Protein AF-A0A1F4ZXJ5-F1 (afdb_monomer)

Secondary structure (DSSP, 8-state):
-TTTT----PPP-EE-TTT--EE-TTS--TTT-EETTEE-S------

pLDDT: mean 83.63, std 14.67, range [34.81, 95.62]

Radius of gyration: 15.64 Å; Cα contacts (8 Å, |Δi|>4): 50; chains: 1; bounding box: 28×25×42 Å

Structure (mmCIF, N/CA/C/O backbone):
data_AF-A0A1F4ZXJ5-F1
#
_entry.id   AF-A0A1F4ZXJ5-F1
#
loop_
_atom_site.group_PDB
_atom_site.id
_atom_site.type_symbol
_atom_site.label_atom_id
_atom_site.label_alt_id
_atom_site.label_comp_id
_atom_site.label_asym_id
_atom_site.label_entity_id
_atom_site.label_seq_id
_atom_site.pdbx_PDB_ins_code
_atom_site.Cartn_x
_atom_site.Cartn_y
_atom_site.Cartn_z
_atom_site.occupancy
_atom_site.B_iso_or_equiv
_atom_site.auth_seq_id
_atom_site.auth_comp_id
_atom_site.auth_asym_id
_atom_site.auth_atom_id
_atom_site.pdbx_PDB_model_num
ATOM 1 N N . MET A 1 1 ? 16.315 -14.164 -28.804 1.00 74.69 1 MET A N 1
ATOM 2 C CA . MET A 1 1 ? 15.428 -13.013 -28.506 1.00 74.69 1 MET A CA 1
ATOM 3 C C . MET A 1 1 ? 14.010 -13.388 -28.039 1.00 74.69 1 MET A C 1
ATOM 5 O O . MET A 1 1 ? 13.173 -12.510 -27.954 1.00 74.69 1 MET A O 1
ATOM 9 N N . ARG A 1 2 ? 13.707 -14.639 -27.652 1.00 91.81 2 ARG A N 1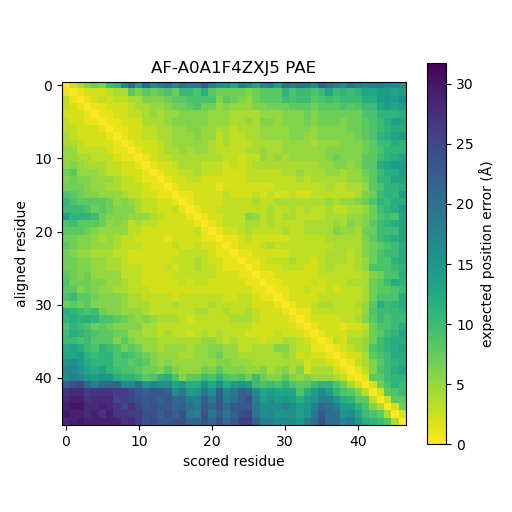
ATOM 10 C CA . ARG A 1 2 ? 12.325 -15.033 -27.297 1.00 91.81 2 ARG A CA 1
ATOM 11 C C . ARG A 1 2 ? 11.815 -14.507 -25.941 1.00 91.81 2 ARG A C 1
ATOM 13 O O . ARG A 1 2 ? 10.619 -14.335 -25.805 1.00 91.81 2 ARG A O 1
ATOM 20 N N . ARG A 1 3 ? 12.699 -14.276 -24.961 1.00 94.56 3 ARG A N 1
ATOM 21 C CA . ARG A 1 3 ? 12.339 -13.932 -23.565 1.00 94.56 3 ARG A CA 1
ATOM 22 C C . ARG A 1 3 ? 12.828 -12.554 -23.104 1.00 94.56 3 ARG A C 1
ATOM 24 O O . ARG A 1 3 ? 12.994 -12.315 -21.917 1.00 94.56 3 ARG A O 1
ATOM 31 N N . ALA A 1 4 ? 13.143 -11.657 -24.037 1.00 94.19 4 ALA A N 1
ATOM 32 C CA . ALA A 1 4 ? 13.728 -10.354 -23.701 1.00 94.19 4 ALA A CA 1
ATOM 33 C C . ALA A 1 4 ? 12.773 -9.435 -22.907 1.00 94.19 4 ALA A C 1
ATOM 35 O O . ALA A 1 4 ? 13.235 -8.491 -22.277 1.00 94.19 4 ALA A O 1
ATOM 36 N N . HIS A 1 5 ? 11.468 -9.726 -22.917 1.00 94.56 5 HIS A N 1
ATOM 37 C CA . HIS A 1 5 ? 10.429 -8.936 -22.253 1.00 94.56 5 HIS A CA 1
ATOM 38 C C . HIS A 1 5 ? 9.750 -9.668 -21.085 1.00 94.56 5 HIS A C 1
ATOM 40 O O . HIS A 1 5 ? 8.807 -9.140 -20.508 1.00 94.56 5 HIS A O 1
ATOM 46 N N . ASP A 1 6 ? 10.246 -10.844 -20.690 1.00 94.44 6 ASP A N 1
ATOM 47 C CA . ASP A 1 6 ? 9.633 -11.674 -19.638 1.00 94.44 6 ASP A CA 1
ATOM 48 C C . ASP A 1 6 ? 10.088 -11.253 -18.223 1.00 94.44 6 ASP A C 1
ATOM 50 O O . ASP A 1 6 ? 10.083 -12.052 -17.285 1.00 94.44 6 ASP A O 1
ATOM 54 N N . ALA A 1 7 ? 10.552 -10.012 -18.059 1.00 94.69 7 ALA A N 1
ATOM 55 C CA . ALA A 1 7 ? 11.051 -9.517 -16.785 1.00 94.69 7 ALA A CA 1
ATOM 56 C C . ALA A 1 7 ? 9.890 -9.202 -15.834 1.00 94.69 7 ALA A C 1
ATOM 58 O O . ALA A 1 7 ? 8.958 -8.476 -16.179 1.00 94.69 7 ALA A O 1
ATOM 59 N N . LEU A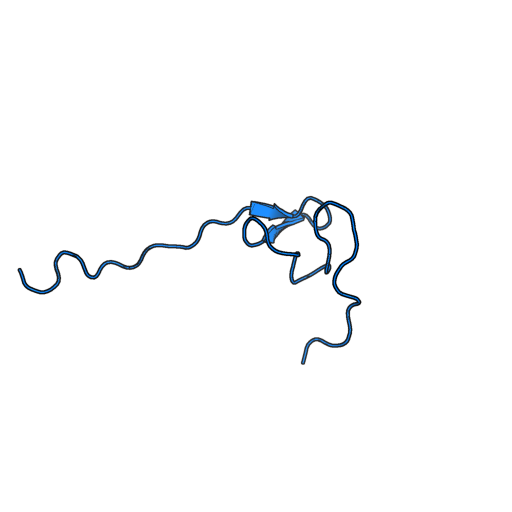 1 8 ? 9.974 -9.721 -14.610 1.00 95.62 8 LEU A N 1
ATOM 60 C CA . LEU A 1 8 ? 9.044 -9.380 -13.540 1.00 95.62 8 LEU A CA 1
ATOM 61 C C . LEU A 1 8 ? 9.392 -8.010 -12.950 1.00 95.62 8 LEU A C 1
ATOM 63 O O . LEU A 1 8 ? 10.564 -7.648 -12.837 1.00 95.62 8 LEU A O 1
ATOM 67 N N . THR A 1 9 ? 8.370 -7.271 -12.527 1.00 94.31 9 THR A N 1
ATOM 68 C CA . THR A 1 9 ? 8.519 -6.001 -11.812 1.00 94.31 9 THR A CA 1
ATOM 69 C C . THR A 1 9 ? 7.976 -6.119 -10.397 1.00 94.31 9 THR A C 1
ATOM 71 O O . THR A 1 9 ? 7.030 -6.861 -10.124 1.00 94.31 9 THR A O 1
ATOM 74 N N . LEU A 1 10 ? 8.603 -5.392 -9.475 1.00 93.50 10 LEU A N 1
ATOM 75 C CA . LEU A 1 10 ? 8.144 -5.341 -8.095 1.00 93.50 10 LEU A CA 1
ATOM 76 C C . LEU A 1 10 ? 6.882 -4.473 -7.988 1.00 93.50 10 LEU A C 1
ATOM 78 O O . LEU A 1 10 ? 6.787 -3.441 -8.661 1.00 93.50 10 LEU A O 1
ATOM 82 N N . PRO A 1 11 ? 5.924 -4.850 -7.127 1.00 91.06 11 PRO A N 1
ATOM 83 C CA . PRO A 1 11 ? 4.783 -4.001 -6.832 1.00 91.06 11 PRO A CA 1
ATOM 84 C C . PRO A 1 11 ? 5.223 -2.749 -6.066 1.00 91.06 11 PRO A C 1
ATOM 86 O O . PRO A 1 11 ? 6.205 -2.752 -5.324 1.00 91.06 11 PRO A O 1
ATOM 89 N N . ALA A 1 12 ? 4.463 -1.668 -6.229 1.00 92.75 12 ALA A N 1
ATOM 90 C CA . ALA A 1 12 ? 4.680 -0.446 -5.469 1.00 92.75 12 ALA A CA 1
ATOM 91 C C . ALA A 1 12 ? 4.201 -0.610 -4.019 1.00 92.75 12 ALA A C 1
ATOM 93 O O . ALA A 1 12 ? 3.131 -1.170 -3.772 1.00 92.75 12 ALA A O 1
ATOM 94 N N . PHE A 1 13 ? 4.950 -0.041 -3.075 1.00 92.12 13 PHE A N 1
ATOM 95 C CA . PHE A 1 13 ? 4.595 -0.000 -1.657 1.00 92.12 13 PHE A CA 1
ATOM 96 C C . PHE A 1 13 ? 4.444 1.445 -1.170 1.00 92.12 13 PHE A C 1
ATOM 98 O O . PHE A 1 13 ? 5.070 2.368 -1.683 1.00 92.12 13 PHE A O 1
ATOM 105 N N . SER A 1 14 ? 3.591 1.633 -0.168 1.00 90.31 14 SER A N 1
ATOM 106 C CA . SER A 1 14 ? 3.337 2.896 0.528 1.00 90.31 14 SER A CA 1
ATOM 107 C C . SER A 1 14 ? 3.376 2.657 2.032 1.00 90.31 14 SER A C 1
ATOM 109 O O . SER A 1 14 ? 3.006 1.581 2.485 1.00 90.31 14 SER A O 1
ATOM 111 N N . VAL A 1 15 ? 3.791 3.638 2.822 1.00 90.50 15 VAL A N 1
ATOM 112 C CA . VAL A 1 15 ? 3.805 3.494 4.284 1.00 90.50 15 VAL A CA 1
ATOM 113 C C . VAL A 1 15 ? 2.392 3.693 4.840 1.00 90.50 15 VAL A C 1
ATOM 115 O O . VAL A 1 15 ? 1.672 4.607 4.428 1.00 90.50 15 VAL A O 1
ATOM 118 N N . CYS A 1 16 ? 1.964 2.825 5.758 1.00 89.31 16 CYS A N 1
ATOM 119 C CA . CYS A 1 16 ? 0.716 3.004 6.487 1.00 89.31 16 CYS A CA 1
ATOM 120 C C . CYS A 1 16 ? 0.833 4.187 7.452 1.00 89.31 16 CYS A C 1
ATOM 122 O O . CYS A 1 16 ? 1.731 4.229 8.284 1.00 89.31 16 CYS A O 1
ATOM 124 N N . SER A 1 17 ? -0.112 5.124 7.394 1.00 86.25 17 SER A N 1
ATOM 125 C CA . SER A 1 17 ? -0.128 6.298 8.274 1.00 86.25 17 SER A CA 1
ATOM 126 C C . SER A 1 17 ? -0.533 5.996 9.722 1.00 86.25 17 SER A C 1
ATOM 128 O O . SER A 1 17 ? -0.479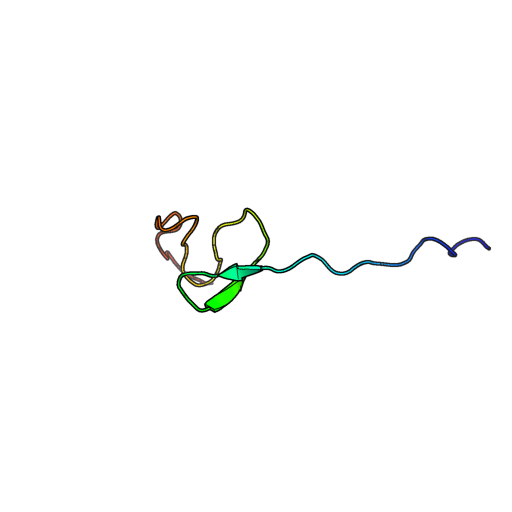 6.897 10.548 1.00 86.25 17 SER A O 1
ATOM 130 N N . ASN A 1 18 ? -1.007 4.781 10.017 1.00 87.25 18 ASN A N 1
ATOM 131 C CA . ASN A 1 18 ? -1.472 4.390 11.350 1.00 87.25 18 ASN A CA 1
ATOM 132 C C . ASN A 1 18 ? -0.409 3.559 12.095 1.00 87.25 18 ASN A C 1
ATOM 134 O O . ASN A 1 18 ? 0.033 3.961 13.162 1.00 87.25 18 ASN A O 1
ATOM 138 N N . CYS A 1 19 ? 0.065 2.461 11.497 1.00 88.06 19 CYS A N 1
ATOM 139 C CA . CYS A 1 19 ? 1.038 1.549 12.117 1.00 88.06 19 CYS A CA 1
ATOM 140 C C . CYS A 1 19 ? 2.473 1.673 11.569 1.00 88.06 19 CYS A C 1
ATOM 142 O O . CYS A 1 19 ? 3.384 1.046 12.096 1.00 88.06 19 CYS A O 1
ATOM 144 N N . GLY A 1 20 ? 2.701 2.451 10.504 1.00 87.31 20 GLY A N 1
ATOM 145 C CA . GLY A 1 20 ? 4.036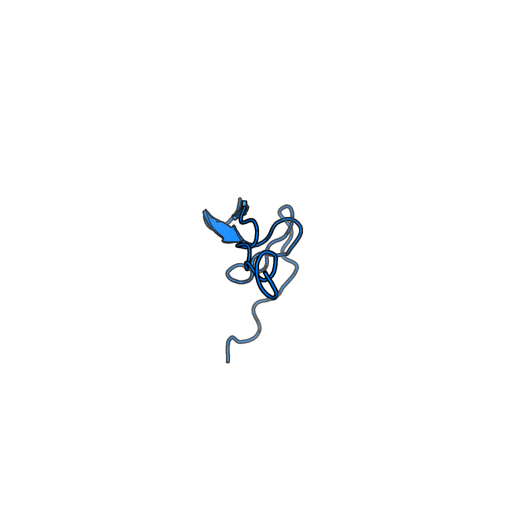 2.642 9.921 1.00 87.31 20 GLY A CA 1
ATOM 146 C C . GLY A 1 20 ? 4.547 1.493 9.045 1.00 87.31 20 GLY A C 1
ATOM 147 O O . GLY A 1 20 ? 5.636 1.607 8.484 1.00 87.31 20 GLY A O 1
ATOM 148 N N . THR A 1 21 ? 3.785 0.412 8.866 1.00 90.00 21 THR A N 1
ATOM 149 C CA . THR A 1 21 ? 4.218 -0.729 8.048 1.00 90.00 21 THR A CA 1
ATOM 150 C C . THR A 1 21 ? 3.943 -0.540 6.555 1.00 90.00 21 THR A C 1
ATOM 152 O O . THR A 1 21 ? 3.063 0.242 6.162 1.00 90.00 21 THR A O 1
AT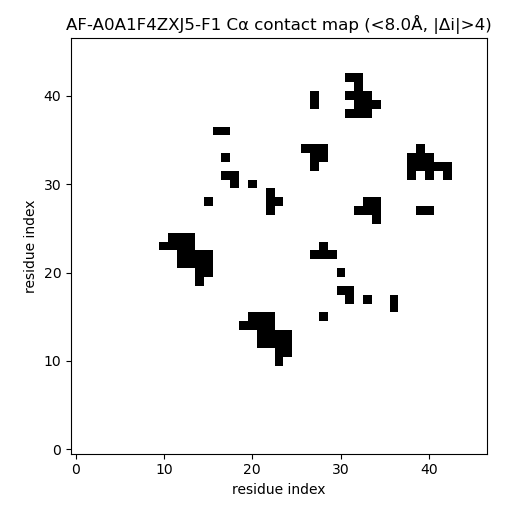OM 155 N N . PRO A 1 22 ? 4.731 -1.190 5.676 1.00 91.44 22 PRO A N 1
ATOM 156 C CA . PRO A 1 22 ? 4.536 -1.092 4.240 1.00 91.44 22 PRO A CA 1
ATOM 157 C C . PRO A 1 22 ? 3.223 -1.764 3.840 1.00 91.44 22 PRO A C 1
ATOM 159 O O . PRO A 1 22 ? 2.965 -2.929 4.121 1.00 91.44 22 PRO A O 1
ATOM 162 N N . LYS A 1 23 ? 2.397 -1.022 3.116 1.00 89.94 23 LYS A N 1
ATOM 163 C CA . LYS A 1 23 ? 1.134 -1.483 2.556 1.00 89.94 23 LYS A CA 1
ATOM 164 C C . LYS A 1 23 ? 1.046 -1.148 1.078 1.00 8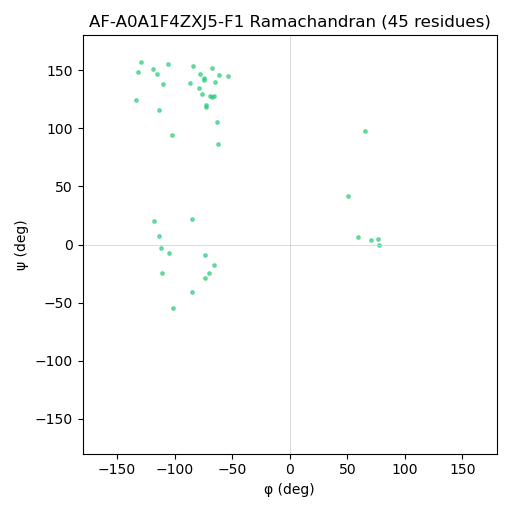9.94 23 LYS A C 1
ATOM 166 O O . LYS A 1 23 ? 1.643 -0.186 0.589 1.00 89.94 23 LYS A O 1
ATOM 171 N N . LEU A 1 24 ? 0.214 -1.891 0.364 1.00 90.56 24 LEU A N 1
ATOM 172 C CA . LEU A 1 24 ? -0.086 -1.562 -1.022 1.00 90.56 24 LEU A CA 1
ATOM 173 C C . LEU A 1 24 ? -0.834 -0.213 -1.111 1.00 90.56 24 LEU A C 1
ATOM 175 O O . LEU A 1 24 ? -1.717 0.077 -0.285 1.00 90.56 24 LEU A O 1
ATOM 179 N N . PRO A 1 25 ? -0.507 0.629 -2.108 1.00 90.56 25 PRO A N 1
ATOM 180 C CA . PRO A 1 25 ? -1.268 1.835 -2.400 1.00 90.56 25 PRO A CA 1
ATOM 181 C C . PRO A 1 25 ? -2.751 1.517 -2.607 1.00 90.56 25 PRO A C 1
ATOM 183 O O . PRO A 1 25 ? -3.113 0.466 -3.131 1.00 90.56 25 PRO A O 1
ATOM 186 N N . HIS A 1 26 ? -3.621 2.430 -2.171 1.00 89.19 26 HIS A N 1
ATOM 187 C CA . HIS A 1 26 ? -5.084 2.325 -2.293 1.00 89.19 26 HIS A CA 1
ATOM 188 C C . HIS A 1 26 ? -5.757 1.110 -1.627 1.00 89.19 26 HIS A C 1
ATOM 190 O O . HIS A 1 26 ? -6.969 0.973 -1.754 1.00 89.19 26 HIS A O 1
ATOM 196 N N . ARG A 1 27 ? -5.029 0.287 -0.863 1.00 87.62 27 ARG A N 1
ATOM 197 C CA . ARG A 1 27 ? -5.596 -0.802 -0.05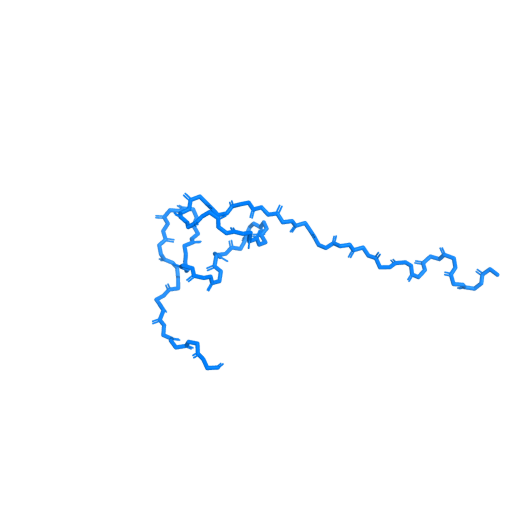4 1.00 87.62 27 ARG A CA 1
ATOM 198 C C . ARG A 1 27 ? -5.599 -0.459 1.436 1.00 87.62 27 ARG A C 1
ATOM 200 O O . ARG A 1 27 ? -4.804 0.382 1.890 1.00 87.62 27 ARG A O 1
ATOM 207 N N . ALA A 1 28 ? -6.507 -1.104 2.169 1.00 89.00 28 ALA A N 1
ATOM 208 C CA . ALA A 1 28 ? -6.464 -1.152 3.626 1.00 89.00 28 ALA A CA 1
ATOM 209 C C . ALA A 1 28 ? -5.168 -1.836 4.076 1.00 89.00 28 ALA A C 1
ATOM 211 O O . ALA A 1 28 ? -4.641 -2.703 3.375 1.00 89.00 28 ALA A O 1
ATOM 212 N N . CYS A 1 29 ? -4.616 -1.386 5.200 1.00 89.50 29 CYS A N 1
ATOM 213 C CA . CYS A 1 29 ? -3.456 -2.041 5.785 1.00 89.50 29 CYS A CA 1
ATOM 214 C C . CYS A 1 29 ? -3.860 -3.454 6.242 1.00 89.50 29 CYS A C 1
ATOM 216 O O . CYS A 1 29 ? -4.853 -3.562 6.958 1.00 89.50 29 CYS A O 1
ATOM 218 N N . PRO A 1 30 ? -3.132 -4.511 5.839 1.00 85.19 30 PRO A N 1
ATOM 219 C CA . PRO A 1 30 ? -3.444 -5.872 6.270 1.00 85.19 30 PRO A CA 1
ATOM 220 C C . PRO A 1 30 ? -3.135 -6.099 7.751 1.00 85.19 30 PRO A C 1
ATOM 222 O O . PRO A 1 30 ? -3.735 -6.973 8.352 1.00 85.19 30 PRO A O 1
ATOM 225 N N . GLU A 1 31 ? -2.221 -5.318 8.332 1.00 85.56 31 GLU A N 1
ATOM 226 C CA . GLU A 1 31 ? -1.826 -5.497 9.729 1.00 85.56 31 GLU A CA 1
ATOM 227 C C . GLU A 1 31 ? -2.741 -4.792 10.720 1.00 85.56 31 GLU A C 1
ATOM 229 O O . GLU A 1 31 ? -3.008 -5.359 11.760 1.00 85.56 31 GLU A O 1
ATOM 234 N N . CYS A 1 32 ? -3.187 -3.563 10.432 1.00 85.56 32 CYS A N 1
ATOM 235 C CA . CYS A 1 32 ? -4.024 -2.803 11.370 1.00 85.56 32 CYS A CA 1
ATOM 236 C C . CYS A 1 32 ? -5.463 -2.593 10.883 1.00 85.56 32 CYS A C 1
ATOM 238 O O . CYS A 1 32 ? -6.259 -1.934 11.542 1.00 85.56 32 CYS A O 1
ATOM 240 N N . GLY A 1 33 ? -5.805 -3.040 9.672 1.00 87.00 33 GLY A N 1
ATOM 241 C CA . GLY A 1 33 ? -7.162 -2.911 9.133 1.00 87.00 33 GLY A CA 1
ATOM 242 C C . GLY A 1 33 ? -7.597 -1.490 8.752 1.00 87.00 33 GLY A C 1
ATOM 243 O O . GLY A 1 33 ? -8.739 -1.284 8.329 1.00 87.00 33 GLY A O 1
ATOM 244 N N . TYR A 1 34 ? -6.712 -0.491 8.860 1.00 87.38 34 TYR A N 1
ATOM 245 C CA . TYR A 1 34 ? -7.046 0.906 8.572 1.00 87.38 34 TYR A CA 1
ATOM 246 C C . TYR A 1 34 ? -6.896 1.274 7.090 1.00 87.38 34 TYR A C 1
ATOM 248 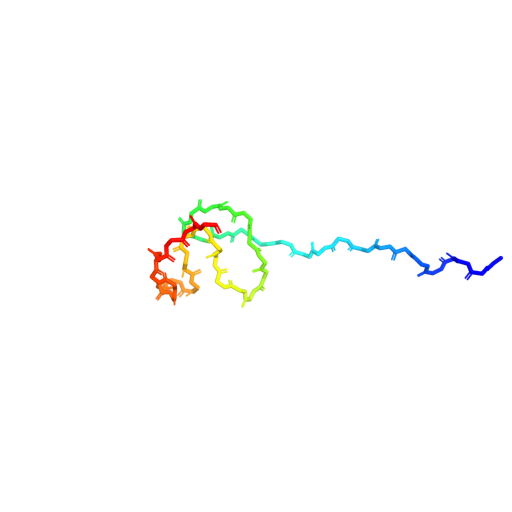O O . TYR A 1 34 ? 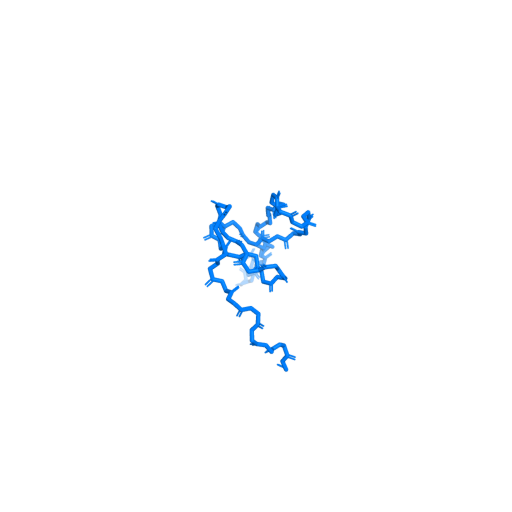-5.902 0.966 6.422 1.00 87.38 34 TYR A O 1
ATOM 256 N N . TYR A 1 35 ? -7.857 2.053 6.593 1.00 88.38 35 TYR A N 1
ATOM 257 C CA . TYR A 1 35 ? -7.790 2.764 5.318 1.00 88.38 35 TYR A CA 1
ATOM 258 C C . TYR A 1 35 ? -8.260 4.207 5.501 1.00 88.38 35 TYR A C 1
ATOM 260 O O . TYR A 1 35 ? -9.373 4.457 5.957 1.00 88.38 35 TYR A O 1
ATOM 268 N N . ARG A 1 36 ? -7.413 5.176 5.126 1.00 82.81 36 ARG A N 1
ATOM 269 C CA . ARG A 1 36 ? -7.722 6.618 5.217 1.00 82.81 36 ARG A CA 1
ATOM 270 C C . ARG A 1 36 ? -8.246 7.046 6.602 1.00 82.81 36 ARG A C 1
ATOM 272 O O . ARG A 1 36 ? -9.196 7.814 6.698 1.00 82.81 36 ARG A O 1
ATOM 279 N N . GLY A 1 37 ? -7.640 6.523 7.669 1.00 81.19 37 GLY A N 1
ATOM 280 C CA . GLY A 1 37 ? -7.998 6.869 9.050 1.00 81.19 37 GLY A CA 1
ATOM 281 C C . GLY A 1 37 ? -9.286 6.226 9.572 1.00 81.19 37 GLY A C 1
ATOM 282 O O . GLY A 1 37 ? -9.682 6.511 10.694 1.00 81.19 37 GLY A O 1
ATOM 283 N N . ARG A 1 38 ? -9.927 5.345 8.796 1.00 83.69 38 ARG A N 1
ATOM 284 C CA . ARG A 1 38 ? -11.075 4.547 9.239 1.00 83.69 38 ARG A CA 1
ATOM 285 C C . ARG A 1 38 ? -10.660 3.090 9.368 1.00 83.69 38 ARG A C 1
ATOM 287 O O . ARG A 1 38 ? -9.942 2.591 8.500 1.00 83.69 38 ARG A O 1
ATOM 294 N N . GLN A 1 39 ? -11.113 2.428 10.425 1.00 83.88 39 GLN A N 1
ATOM 295 C CA . GLN A 1 39 ? -11.000 0.982 10.548 1.00 83.88 39 GLN A CA 1
ATOM 296 C C . GLN A 1 39 ? -12.001 0.357 9.574 1.00 83.88 39 GLN A C 1
ATOM 298 O O . GLN A 1 39 ? -13.191 0.667 9.619 1.00 83.88 39 GLN A O 1
ATOM 303 N N . VAL A 1 40 ? -11.492 -0.410 8.613 1.00 83.06 40 VAL A N 1
ATOM 304 C CA . VAL A 1 40 ? -12.297 -1.059 7.564 1.00 83.06 40 VAL A CA 1
ATOM 305 C C . VAL A 1 40 ? -12.323 -2.570 7.762 1.00 83.06 40 VAL A C 1
ATOM 307 O O . VAL A 1 40 ? -13.265 -3.223 7.328 1.00 83.06 40 VAL A O 1
ATOM 310 N N . ILE A 1 41 ? -11.307 -3.107 8.434 1.00 80.19 41 ILE A N 1
ATOM 311 C CA . ILE A 1 41 ? -11.225 -4.505 8.829 1.00 80.19 41 ILE A CA 1
ATOM 312 C C . ILE A 1 41 ? -11.294 -4.518 10.357 1.00 80.19 41 ILE A C 1
ATOM 314 O O . ILE A 1 41 ? -10.439 -3.931 11.024 1.00 80.19 41 ILE A O 1
ATOM 318 N N . GLU A 1 42 ? -12.348 -5.116 10.903 1.00 66.19 42 GLU A N 1
ATOM 319 C CA . GLU A 1 42 ? -12.332 -5.582 12.287 1.00 66.19 42 GLU A CA 1
ATOM 320 C C . GLU A 1 42 ? -11.433 -6.816 12.279 1.00 66.19 42 GLU A C 1
ATOM 322 O O . GLU A 1 42 ? -11.666 -7.723 11.483 1.00 66.19 42 GLU A O 1
ATOM 327 N N . GLU A 1 43 ? -10.344 -6.804 13.046 1.00 62.28 43 GLU A N 1
ATOM 328 C CA . GLU A 1 43 ? -9.415 -7.933 13.138 1.00 62.28 43 GLU A CA 1
ATOM 329 C C . GLU A 1 43 ? -10.158 -9.153 13.708 1.00 62.28 43 GLU A C 1
ATOM 331 O O . GLU A 1 43 ? -10.182 -9.384 14.913 1.00 62.28 43 GLU A O 1
ATOM 336 N N . ALA A 1 44 ? -10.801 -9.916 12.829 1.00 47.97 44 ALA A N 1
ATOM 337 C CA . ALA A 1 44 ? -11.240 -11.274 13.072 1.00 47.97 44 ALA A CA 1
ATOM 338 C C . ALA A 1 44 ? -10.238 -12.193 12.365 1.00 47.97 44 ALA A C 1
ATOM 340 O O . ALA A 1 44 ? -10.330 -12.433 11.165 1.00 47.97 44 ALA A O 1
ATOM 341 N N . GLU A 1 45 ? -9.256 -12.616 13.160 1.00 41.16 45 GLU A N 1
ATOM 342 C CA . GLU A 1 45 ? -8.492 -13.858 13.025 1.00 41.16 45 GLU A CA 1
ATOM 343 C C . GLU A 1 45 ? -7.606 -13.988 11.775 1.00 41.16 45 GLU A C 1
ATOM 345 O O . GLU A 1 45 ? -8.006 -14.405 10.691 1.00 41.16 45 GLU A O 1
ATOM 350 N N . SER A 1 46 ? -6.325 -13.679 11.982 1.00 39.06 46 SER A N 1
ATOM 351 C CA . SER A 1 46 ? -5.230 -14.305 11.252 1.00 39.06 46 SER A CA 1
ATOM 352 C C . SER A 1 46 ? -5.195 -15.806 11.575 1.00 39.06 46 SER A C 1
ATOM 354 O O . SER A 1 46 ? -4.752 -16.175 12.665 1.00 39.06 46 SER A O 1
ATOM 356 N N . GLU A 1 47 ? -5.626 -16.644 10.634 1.00 34.81 47 GLU A N 1
ATOM 357 C CA . GLU A 1 47 ? -5.244 -18.062 10.541 1.00 34.81 47 GLU A CA 1
ATOM 358 C C . GLU A 1 47 ? -4.507 -18.324 9.222 1.00 34.81 47 GLU A C 1
ATOM 360 O O . GLU A 1 47 ? -4.954 -17.803 8.170 1.00 34.81 47 GLU A O 1
#

Mean predicted aligned error: 6.86 Å

Foldseek 3Di:
DVCPPVDDDDADWDADPPPRDTDHPPDQDPPQCDDPRDRNDDPDDDD

Nearest PDB structures (foldseek):
  6n9e-assembly1_15  TM=9.400E-01  e=2.895E-05  Thermus thermophilus
  5j4d-assembly1_CA  TM=9.426E-01  e=3.663E-05  Thermus thermophilus HB27
  4zer-assembly2_25  TM=9.342E-01  e=3.962E-05  Thermus thermophilus HB8
  6oxi-assembly1_R5  TM=9.347E-01  e=3.962E-05  Thermus thermophilus HB8
  9d7s-assembly1_15  TM=9.385E-01  e=8.683E-05  Thermus thermophilus HB8

Solvent-accessible surface area (backbone atoms only — not comparable to full-atom values): 3343 Å² total; per-residue (Å²): 128,92,65,81,79,73,73,86,77,82,82,73,73,34,71,35,93,83,83,63,48,82,23,52,70,99,49,56,29,88,87,75,17,37,40,96,92,37,78,75,44,80,93,75,75,96,126

Sequence (47 aa):
MRRAHDALTLPAFSVCSNCGTPKLPHRACPECGYYRGRQVIEEAESE